Protein AF-A0A950VSK6-F1 (afdb_monomer_lite)

Secondary structure (DSSP, 8-state):
-----------EEEEEEEEE-B-TTS-BSSSS-PPPEEEEEEESSHHHHHHHHHHHTT-EEEEEEEEETTTEEEEEEEETTEEEEEEEEE-----------

pLDDT: mean 82.69, std 17.45, range [41.44, 97.75]

Structure (mmCIF, N/CA/C/O backbone):
data_AF-A0A950VSK6-F1
#
_entry.id   AF-A0A950VSK6-F1
#
loop_
_atom_site.group_PDB
_atom_site.id
_atom_site.type_symbol
_atom_site.label_atom_id
_atom_site.label_alt_id
_atom_site.label_comp_id
_atom_site.label_asym_id
_atom_site.label_entity_id
_atom_site.label_seq_id
_atom_site.pdbx_PDB_ins_code
_atom_site.Cartn_x
_atom_site.Cartn_y
_atom_site.Cartn_z
_atom_site.occupancy
_atom_site.B_iso_or_equiv
_atom_site.auth_seq_id
_atom_site.auth_comp_id
_atom_site.auth_asym_id
_atom_site.auth_atom_id
_atom_site.pdbx_PDB_model_num
ATOM 1 N N . MET A 1 1 ? -35.926 -19.629 21.029 1.00 41.44 1 MET A N 1
ATOM 2 C CA . MET A 1 1 ? -35.664 -18.410 20.234 1.00 41.44 1 MET A CA 1
ATOM 3 C C . MET A 1 1 ? -34.261 -17.915 20.570 1.00 41.44 1 MET A C 1
ATOM 5 O O . MET A 1 1 ? -34.099 -17.241 21.574 1.00 41.44 1 MET A O 1
ATOM 9 N N . HIS A 1 2 ? -33.241 -18.312 19.805 1.00 42.16 2 HIS A N 1
ATOM 10 C CA . HIS A 1 2 ? -31.877 -17.796 19.975 1.00 42.16 2 HIS A CA 1
ATOM 11 C C . HIS A 1 2 ? -31.709 -16.605 19.031 1.00 42.16 2 HIS A C 1
ATOM 13 O O . HIS A 1 2 ? -31.801 -16.763 17.816 1.00 42.16 2 HIS A O 1
ATOM 19 N N . ARG A 1 3 ? -31.553 -15.398 19.584 1.00 52.44 3 ARG A N 1
ATOM 20 C CA . ARG A 1 3 ? -31.205 -14.211 18.799 1.00 52.44 3 ARG A CA 1
ATOM 21 C C . ARG A 1 3 ? -29.716 -14.305 18.480 1.00 52.44 3 ARG A C 1
ATOM 23 O O . ARG A 1 3 ? -28.895 -14.237 19.388 1.00 52.44 3 ARG A O 1
ATOM 30 N N . ASN A 1 4 ? -29.388 -14.484 17.206 1.00 50.22 4 ASN A N 1
ATOM 31 C CA . ASN A 1 4 ? -28.027 -14.325 16.711 1.00 50.22 4 ASN A CA 1
ATOM 32 C C . ASN A 1 4 ? -27.637 -12.851 16.881 1.00 50.22 4 ASN A C 1
ATOM 34 O O . ASN A 1 4 ? -28.064 -12.000 16.104 1.00 50.22 4 ASN A O 1
ATOM 38 N N . CYS A 1 5 ? -26.864 -12.541 17.920 1.00 49.09 5 CYS A N 1
ATOM 39 C CA . CYS A 1 5 ? -26.138 -11.282 18.002 1.00 49.09 5 CYS A CA 1
ATOM 40 C C . CYS A 1 5 ? -25.011 -11.344 16.971 1.00 49.09 5 CYS A C 1
ATOM 42 O O . CYS A 1 5 ? -23.942 -11.885 17.246 1.00 49.09 5 CYS A O 1
ATOM 44 N N . THR A 1 6 ? -25.254 -10.842 15.764 1.00 59.94 6 THR A N 1
ATOM 45 C CA . THR A 1 6 ? -24.171 -10.567 14.821 1.00 59.94 6 THR A CA 1
ATOM 46 C C . THR A 1 6 ? -23.271 -9.515 15.475 1.00 59.94 6 THR A C 1
ATOM 48 O O . THR A 1 6 ? -23.788 -8.454 15.839 1.00 59.94 6 THR A O 1
ATOM 51 N N . PRO A 1 7 ? -21.966 -9.765 15.690 1.00 54.84 7 PRO A N 1
ATOM 52 C CA . PRO A 1 7 ? -21.085 -8.726 16.197 1.00 54.84 7 PRO A CA 1
ATOM 53 C C . PRO A 1 7 ? -21.114 -7.564 15.202 1.00 54.84 7 PRO A C 1
ATOM 55 O O . PRO A 1 7 ? -20.877 -7.756 14.008 1.00 54.84 7 PRO A O 1
ATOM 58 N N . GLN A 1 8 ? -21.455 -6.367 15.680 1.00 57.62 8 GLN A N 1
ATOM 59 C CA . GLN A 1 8 ? -21.289 -5.150 14.895 1.00 57.62 8 GLN A CA 1
ATOM 60 C C . GLN A 1 8 ? -19.801 -5.038 14.552 1.00 57.62 8 GLN A C 1
ATOM 62 O O . GLN A 1 8 ? -18.966 -4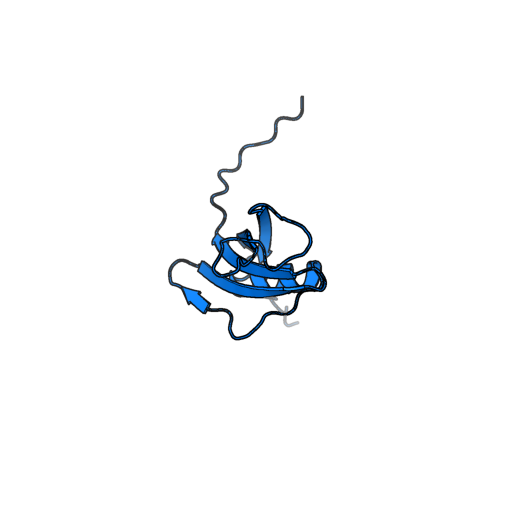.849 15.436 1.00 57.62 8 GLN A O 1
ATOM 67 N N . ARG A 1 9 ? -19.456 -5.224 13.275 1.00 65.94 9 ARG A N 1
ATOM 68 C CA . ARG A 1 9 ? -18.108 -4.957 12.773 1.00 65.94 9 ARG A CA 1
ATOM 69 C C . ARG A 1 9 ? -17.866 -3.456 12.895 1.00 65.94 9 ARG A C 1
ATOM 71 O O . ARG A 1 9 ? -18.540 -2.668 12.240 1.00 65.94 9 ARG A O 1
ATOM 78 N N . LEU A 1 10 ? -16.956 -3.075 13.788 1.00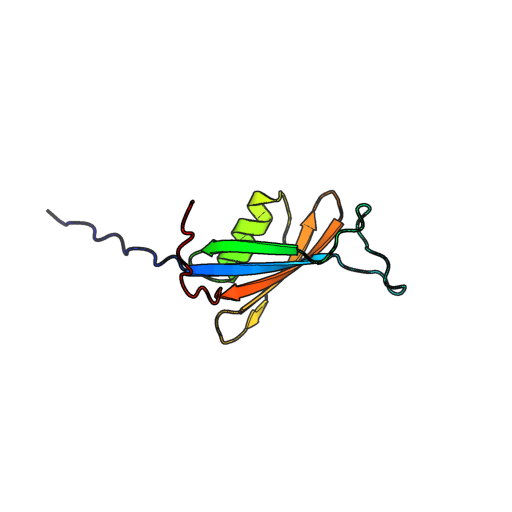 76.31 10 LEU A N 1
ATOM 79 C CA . LEU A 1 10 ? -16.532 -1.690 13.964 1.00 76.31 10 LEU A CA 1
ATOM 80 C C . LEU A 1 10 ? -15.703 -1.291 12.741 1.00 76.31 10 LEU A C 1
ATOM 82 O O . LEU A 1 10 ? -14.562 -1.727 12.596 1.00 76.31 10 LEU A O 1
ATOM 86 N N . LEU A 1 11 ? -16.299 -0.498 11.853 1.00 87.00 11 LEU A N 1
ATOM 87 C CA . LEU A 1 11 ? -15.585 0.132 10.750 1.00 87.00 11 LEU A CA 1
ATOM 88 C C . LEU A 1 11 ? -14.819 1.348 11.276 1.00 87.00 11 LEU A C 1
ATOM 90 O O . LEU A 1 11 ? -15.329 2.118 12.091 1.00 87.00 11 LEU A O 1
ATOM 94 N N . MET A 1 12 ? -13.583 1.501 10.815 1.00 90.44 12 MET A N 1
ATOM 95 C CA . MET A 1 12 ? -12.725 2.651 11.079 1.00 90.44 12 MET A CA 1
ATOM 96 C C . MET A 1 12 ? -12.377 3.323 9.757 1.00 90.44 12 MET A C 1
ATOM 98 O O . MET A 1 12 ? -12.264 2.655 8.728 1.00 90.44 12 MET A O 1
ATOM 102 N N . LEU A 1 13 ? -12.167 4.637 9.793 1.00 93.06 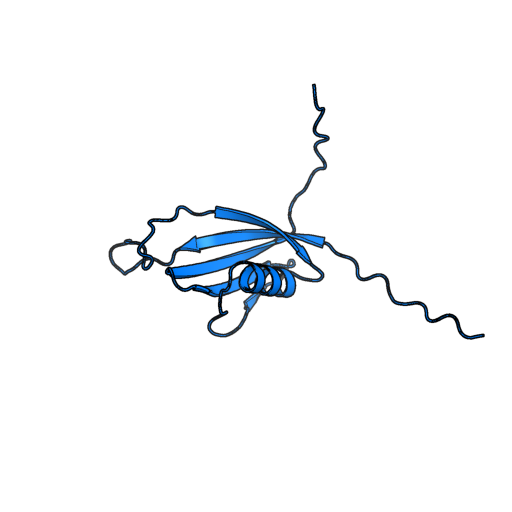13 LEU A N 1
ATOM 103 C CA . LEU A 1 13 ? -11.707 5.378 8.628 1.00 93.06 13 LEU A CA 1
ATOM 104 C C . LEU A 1 13 ? -10.179 5.321 8.529 1.00 93.06 13 LEU A C 1
ATOM 106 O O . LEU A 1 13 ? -9.468 5.665 9.477 1.00 93.06 13 LEU A O 1
ATOM 110 N N . PHE A 1 14 ? -9.685 4.908 7.368 1.00 94.31 14 PHE A N 1
ATOM 111 C CA . PHE A 1 14 ? -8.274 4.872 7.013 1.00 94.31 14 PHE A CA 1
ATOM 112 C C . PHE A 1 14 ? -7.988 5.839 5.870 1.00 94.31 14 PHE A C 1
ATOM 114 O O . PHE A 1 14 ? -8.742 5.918 4.903 1.00 94.31 14 PHE A O 1
ATOM 121 N N . THR A 1 15 ? -6.847 6.517 5.946 1.00 96.12 15 THR A N 1
ATOM 122 C CA . THR A 1 15 ? -6.271 7.246 4.821 1.00 96.12 15 THR A CA 1
ATOM 123 C C . THR A 1 15 ? -5.293 6.323 4.102 1.00 96.12 15 THR A C 1
ATOM 125 O O . THR A 1 15 ? -4.357 5.814 4.722 1.00 96.12 15 THR A O 1
ATOM 128 N N . ILE A 1 16 ? -5.493 6.126 2.800 1.00 96.81 16 ILE A N 1
ATOM 129 C CA . ILE A 1 16 ? -4.553 5.488 1.880 1.00 96.81 16 ILE A CA 1
ATOM 130 C C . ILE A 1 16 ? -3.750 6.580 1.176 1.00 96.81 16 ILE A C 1
ATOM 132 O O . ILE A 1 16 ? -4.306 7.343 0.392 1.00 96.81 16 ILE A O 1
ATOM 136 N N . GLU A 1 17 ? -2.446 6.642 1.422 1.00 96.06 17 GLU A N 1
ATOM 137 C CA . GLU A 1 17 ? -1.500 7.338 0.549 1.00 96.06 17 GLU A CA 1
ATOM 138 C C . GLU A 1 17 ? -1.117 6.398 -0.599 1.00 96.06 17 GLU A C 1
ATOM 140 O O . GLU A 1 17 ? -0.547 5.329 -0.371 1.00 96.06 17 GLU A O 1
ATOM 145 N N . GLN A 1 18 ? -1.422 6.798 -1.829 1.00 94.69 18 GLN A N 1
ATOM 146 C CA . GLN A 1 18 ? -1.003 6.125 -3.052 1.00 94.69 18 GLN A CA 1
ATOM 147 C C . GLN A 1 18 ? 0.163 6.896 -3.672 1.00 94.69 18 GLN A C 1
ATOM 149 O O . GLN A 1 18 ? 0.032 8.062 -4.056 1.00 94.69 18 GLN A O 1
ATOM 154 N N . ARG A 1 19 ? 1.301 6.218 -3.812 1.00 92.50 19 ARG A N 1
ATOM 155 C CA . ARG A 1 19 ? 2.530 6.770 -4.380 1.00 92.50 19 ARG A CA 1
ATOM 156 C C . ARG A 1 19 ? 2.985 5.941 -5.581 1.00 92.50 19 ARG A C 1
ATOM 158 O O . ARG A 1 19 ? 3.393 4.796 -5.376 1.00 92.50 19 ARG A O 1
ATOM 165 N N . PRO A 1 20 ? 2.997 6.503 -6.799 1.00 91.62 20 PRO A N 1
ATOM 166 C CA . PRO A 1 20 ? 3.531 5.810 -7.966 1.00 91.62 20 PRO A CA 1
ATOM 167 C C . PRO A 1 20 ? 4.994 5.427 -7.766 1.00 91.62 20 PRO A C 1
ATOM 169 O O . PRO A 1 20 ? 5.791 6.210 -7.240 1.00 91.62 20 PRO A O 1
ATOM 172 N N . LEU A 1 21 ? 5.350 4.211 -8.171 1.00 88.25 21 LEU A N 1
ATOM 173 C CA . LEU A 1 21 ? 6.728 3.742 -8.121 1.00 88.25 21 LEU A CA 1
ATOM 174 C C . LEU A 1 21 ? 7.553 4.481 -9.179 1.00 88.25 21 LEU A C 1
ATOM 176 O O . LEU A 1 21 ? 7.080 4.696 -10.296 1.00 88.25 21 LEU A O 1
ATOM 180 N N . THR A 1 22 ? 8.790 4.838 -8.844 1.00 83.56 22 THR A N 1
ATOM 181 C CA . THR A 1 22 ? 9.727 5.475 -9.774 1.00 83.56 22 THR A CA 1
ATOM 182 C C . THR A 1 22 ? 10.884 4.548 -10.127 1.00 83.56 22 THR A C 1
ATOM 184 O O . THR A 1 22 ? 11.295 3.721 -9.314 1.00 83.56 22 THR A O 1
ATOM 187 N N . ASP A 1 23 ? 11.431 4.703 -11.330 1.00 83.50 23 ASP A N 1
ATOM 188 C CA . ASP A 1 23 ? 12.683 4.073 -11.735 1.00 83.50 23 ASP A CA 1
ATOM 189 C C . ASP A 1 23 ? 13.898 4.698 -11.016 1.00 83.50 23 ASP A C 1
ATOM 191 O O . ASP A 1 23 ? 13.780 5.634 -10.219 1.00 83.50 23 ASP A O 1
ATOM 195 N N . ALA A 1 24 ? 15.097 4.184 -11.307 1.00 85.06 24 ALA A N 1
ATOM 196 C CA . ALA A 1 24 ? 16.347 4.675 -10.722 1.00 85.06 24 ALA A CA 1
ATOM 197 C C . ALA A 1 24 ? 16.688 6.131 -11.104 1.00 85.06 24 ALA A C 1
ATOM 199 O O . ALA A 1 24 ? 17.515 6.756 -10.444 1.00 85.06 24 ALA A O 1
ATOM 200 N N . ALA A 1 25 ? 16.062 6.676 -12.151 1.00 82.75 25 ALA A N 1
ATOM 201 C CA . ALA A 1 25 ? 16.193 8.067 -12.571 1.00 82.75 25 ALA A CA 1
ATOM 202 C C . ALA A 1 25 ? 15.083 8.965 -11.986 1.00 82.75 25 ALA A C 1
ATOM 204 O O . ALA A 1 25 ? 15.010 10.146 -12.330 1.00 82.75 25 ALA A O 1
ATOM 205 N N . GLY A 1 26 ? 14.220 8.425 -11.116 1.00 73.44 26 GLY A N 1
ATOM 206 C CA . GLY A 1 26 ? 13.105 9.141 -10.499 1.00 73.44 26 GLY A CA 1
ATOM 207 C C . GLY A 1 26 ? 11.893 9.322 -11.416 1.00 73.44 26 GLY A C 1
ATOM 208 O O . GLY A 1 26 ? 11.000 10.103 -11.090 1.00 73.44 26 GLY A O 1
ATOM 209 N N . ARG A 1 27 ? 11.834 8.632 -12.562 1.00 76.88 27 ARG A N 1
ATOM 210 C CA . ARG A 1 27 ? 10.693 8.712 -13.484 1.00 76.88 27 ARG A CA 1
ATOM 211 C C . ARG A 1 27 ? 9.601 7.742 -13.045 1.00 76.88 27 ARG A C 1
ATOM 213 O O . ARG A 1 27 ? 9.934 6.615 -12.689 1.00 76.88 27 ARG A O 1
ATOM 220 N N . PRO A 1 28 ? 8.315 8.123 -13.088 1.00 72.44 28 PRO A N 1
ATOM 221 C CA . PRO A 1 28 ? 7.227 7.194 -12.809 1.00 72.44 28 PRO A CA 1
ATOM 222 C C . PRO A 1 28 ? 7.313 5.953 -13.702 1.00 72.44 28 PRO A C 1
ATOM 224 O O . PRO A 1 28 ? 7.541 6.057 -14.906 1.00 72.44 28 PRO A O 1
ATOM 227 N N . VAL A 1 29 ? 7.106 4.779 -13.110 1.00 76.75 29 VAL A N 1
ATOM 228 C CA . VAL A 1 29 ? 6.985 3.505 -13.836 1.00 76.75 29 VAL A CA 1
ATOM 229 C C . VAL A 1 29 ? 5.638 3.429 -14.579 1.00 76.75 29 VAL A C 1
ATOM 231 O O . VAL A 1 29 ? 5.477 2.626 -15.495 1.00 76.75 29 VAL A O 1
ATOM 234 N N . SER A 1 30 ? 4.672 4.283 -14.222 1.00 71.69 30 SER A N 1
ATOM 235 C CA . SER A 1 30 ? 3.392 4.447 -14.915 1.00 71.69 30 SER A CA 1
ATOM 236 C C . SER A 1 30 ? 3.475 5.444 -16.072 1.00 71.69 30 SER A C 1
ATOM 238 O O . SER A 1 30 ? 4.159 6.464 -15.997 1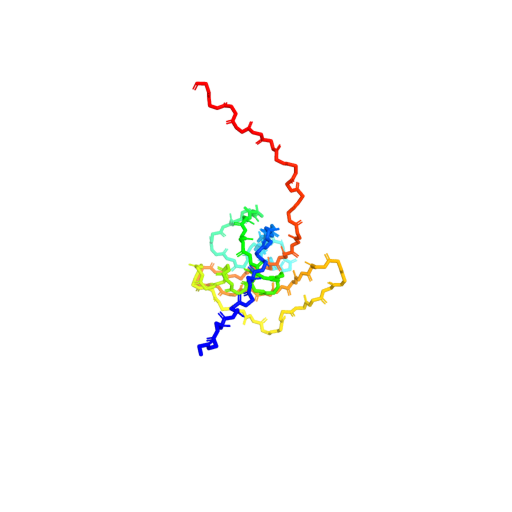.00 71.69 30 SER A O 1
ATOM 240 N N . SER A 1 31 ? 2.703 5.196 -17.134 1.00 63.66 31 SER A N 1
ATOM 241 C CA . SER A 1 31 ? 2.603 6.102 -18.290 1.00 63.66 31 SER A CA 1
ATOM 242 C C . SER A 1 31 ? 1.864 7.404 -17.971 1.00 63.66 31 SER A C 1
ATOM 244 O O . SER A 1 31 ? 2.077 8.420 -18.629 1.00 63.66 31 SER A O 1
ATOM 246 N N . ALA A 1 32 ? 0.998 7.384 -16.958 1.00 61.78 32 ALA A N 1
ATOM 247 C CA . ALA A 1 32 ? 0.447 8.586 -16.358 1.00 61.78 32 ALA A CA 1
ATOM 248 C C . ALA A 1 32 ? 1.410 9.032 -15.257 1.00 61.78 32 ALA A C 1
ATOM 250 O O . ALA A 1 32 ? 1.588 8.311 -14.277 1.00 61.78 32 ALA A O 1
ATOM 251 N N . ALA A 1 33 ? 2.047 10.194 -15.406 1.00 56.66 33 ALA A N 1
ATOM 252 C CA . ALA A 1 33 ? 2.807 10.812 -14.324 1.00 56.66 33 ALA A CA 1
ATOM 253 C C . ALA A 1 33 ? 1.833 11.228 -13.210 1.00 56.66 33 ALA A C 1
ATOM 255 O O . ALA A 1 33 ? 1.358 12.361 -13.169 1.00 56.66 33 ALA A O 1
ATOM 256 N N . ALA A 1 34 ? 1.461 10.280 -12.356 1.00 65.12 34 ALA A N 1
ATOM 257 C CA . ALA A 1 34 ? 0.553 10.533 -11.256 1.00 65.12 34 ALA A CA 1
ATOM 258 C C . ALA A 1 34 ? 1.336 11.166 -10.097 1.00 65.12 34 ALA A C 1
ATOM 260 O O . ALA A 1 34 ? 2.444 10.751 -9.753 1.00 65.12 34 ALA A O 1
ATOM 261 N N . ALA A 1 35 ? 0.773 12.221 -9.515 1.00 80.62 35 ALA A N 1
ATOM 262 C CA . ALA A 1 35 ? 1.240 12.736 -8.239 1.00 80.62 35 ALA A CA 1
ATOM 263 C C . ALA A 1 35 ? 0.870 11.749 -7.117 1.00 80.62 35 ALA A C 1
ATOM 265 O O . ALA A 1 35 ? 0.024 10.870 -7.297 1.00 80.62 35 ALA A O 1
ATOM 266 N N . VAL A 1 36 ? 1.478 11.919 -5.941 1.00 89.25 36 VAL A N 1
ATOM 267 C CA . VAL A 1 36 ? 0.992 11.257 -4.723 1.00 89.25 36 VAL A CA 1
ATOM 268 C C . VAL A 1 36 ? -0.471 11.651 -4.507 1.00 89.25 36 VAL A C 1
ATOM 270 O O . VAL A 1 36 ? -0.813 12.829 -4.613 1.00 89.25 36 VAL A O 1
ATOM 273 N N . SER A 1 37 ? -1.326 10.676 -4.215 1.00 91.12 37 SER A N 1
ATOM 274 C CA . SER A 1 37 ? -2.756 10.886 -3.966 1.00 91.12 37 SER A CA 1
ATOM 275 C C . SER A 1 37 ? -3.177 10.276 -2.633 1.00 91.12 37 SER A C 1
ATOM 277 O O . SER A 1 37 ? -2.525 9.367 -2.122 1.00 91.12 37 SER A O 1
ATOM 279 N N . PHE A 1 38 ? -4.249 10.812 -2.049 1.00 94.06 38 PHE A N 1
ATOM 280 C CA . PHE A 1 38 ? -4.762 10.396 -0.747 1.00 94.06 38 PHE A CA 1
ATOM 281 C C . PHE A 1 38 ? -6.238 10.039 -0.862 1.00 94.06 38 PHE A C 1
ATOM 283 O O . PHE A 1 38 ? -7.009 10.796 -1.450 1.00 94.06 38 PHE A O 1
ATOM 290 N N . HIS A 1 39 ? -6.627 8.917 -0.263 1.00 94.75 39 HIS A N 1
ATOM 291 C CA . HIS A 1 39 ? -7.983 8.374 -0.343 1.00 94.75 39 HIS A CA 1
ATOM 292 C C . HIS A 1 39 ? -8.476 7.986 1.044 1.00 94.75 39 HIS A C 1
ATOM 294 O O . HIS A 1 39 ? -7.703 7.464 1.841 1.00 94.75 39 HIS A O 1
ATOM 300 N N . ALA A 1 40 ? -9.749 8.227 1.343 1.00 94.50 40 ALA A N 1
ATOM 301 C CA . ALA A 1 40 ? -10.357 7.836 2.611 1.00 94.50 40 ALA A CA 1
ATOM 302 C C . ALA A 1 40 ? -11.220 6.584 2.407 1.00 94.50 40 ALA A C 1
ATOM 304 O O . ALA A 1 40 ? -12.083 6.579 1.533 1.00 94.50 40 ALA A O 1
ATOM 305 N N . ILE A 1 41 ? -10.987 5.537 3.199 1.00 93.75 41 ILE A N 1
ATOM 306 C CA . ILE A 1 41 ? -11.694 4.253 3.111 1.00 93.75 41 ILE A CA 1
ATOM 307 C C . ILE A 1 41 ? -12.133 3.787 4.491 1.00 93.75 41 ILE A C 1
ATOM 309 O O . ILE A 1 41 ? -11.339 3.755 5.430 1.00 93.75 41 ILE A O 1
ATOM 313 N N . GLU A 1 42 ? -13.390 3.365 4.596 1.00 93.94 42 GLU A N 1
ATOM 314 C CA . GLU A 1 42 ? -13.888 2.648 5.766 1.00 93.94 42 GLU A CA 1
ATOM 315 C C . GLU A 1 42 ? -13.542 1.161 5.668 1.00 93.94 42 GLU A C 1
ATOM 317 O O . GLU A 1 42 ? -13.835 0.499 4.672 1.00 93.94 42 GLU A O 1
ATOM 322 N N . ALA A 1 43 ? -12.914 0.621 6.711 1.00 93.81 43 ALA A N 1
ATOM 323 C CA . ALA A 1 43 ? -12.565 -0.792 6.781 1.00 93.81 43 ALA A CA 1
ATOM 324 C C . ALA A 1 43 ? -12.449 -1.284 8.228 1.00 93.81 43 ALA A C 1
ATOM 326 O O . ALA A 1 43 ? -12.354 -0.505 9.173 1.00 93.81 43 ALA A O 1
ATOM 327 N N . GLU A 1 44 ? -12.403 -2.602 8.404 1.00 92.25 44 GLU A N 1
ATOM 328 C CA . GLU A 1 44 ? -12.177 -3.240 9.711 1.00 92.25 44 GLU A CA 1
ATOM 329 C C . GLU A 1 44 ? -10.711 -3.177 10.157 1.00 92.25 44 GLU A C 1
ATOM 331 O O . GLU A 1 44 ? -10.397 -3.275 11.342 1.00 92.25 44 GLU A O 1
ATOM 336 N N . SER A 1 45 ? -9.789 -3.042 9.203 1.00 93.38 45 SER A N 1
ATOM 337 C CA . SER A 1 45 ? -8.357 -2.945 9.456 1.00 93.38 45 SER A CA 1
ATOM 338 C C . SER A 1 45 ? -7.649 -2.227 8.310 1.00 93.38 45 SER A C 1
ATOM 340 O O . SER A 1 45 ? -8.150 -2.188 7.188 1.00 93.38 45 SER A O 1
ATOM 342 N N . ALA A 1 46 ? -6.432 -1.737 8.550 1.00 94.88 46 ALA A N 1
ATOM 343 C CA . ALA A 1 46 ? -5.615 -1.109 7.509 1.00 94.88 46 ALA A CA 1
ATOM 344 C C . ALA A 1 46 ? -5.303 -2.049 6.332 1.00 94.88 46 ALA A C 1
ATOM 346 O O . ALA A 1 46 ? -5.205 -1.617 5.187 1.00 94.88 46 ALA A O 1
ATOM 347 N N . ALA A 1 47 ? -5.172 -3.353 6.597 1.00 96.06 47 ALA A N 1
ATOM 348 C CA . ALA A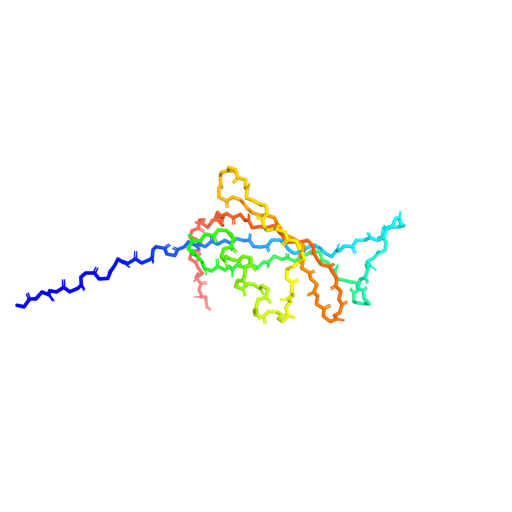 1 47 ? -4.976 -4.334 5.536 1.00 96.06 47 ALA A CA 1
ATOM 349 C C . ALA A 1 47 ? -6.250 -4.542 4.711 1.00 96.06 47 ALA A C 1
ATOM 351 O O . ALA A 1 47 ? -6.164 -4.710 3.497 1.00 96.06 47 ALA A O 1
ATOM 352 N N . ASP A 1 48 ? -7.420 -4.503 5.348 1.00 95.69 48 ASP A N 1
ATOM 353 C CA . ASP A 1 48 ? -8.694 -4.588 4.634 1.00 95.69 48 ASP A CA 1
ATOM 354 C C . ASP A 1 48 ? -8.975 -3.305 3.849 1.00 95.69 48 ASP A C 1
ATOM 356 O O . ASP A 1 48 ? -9.464 -3.397 2.728 1.00 95.69 48 ASP A O 1
ATOM 360 N N . ALA A 1 49 ? -8.550 -2.138 4.351 1.00 96.44 49 ALA A N 1
ATOM 361 C CA . ALA A 1 49 ? -8.586 -0.883 3.602 1.00 96.44 49 ALA A CA 1
ATOM 362 C C . ALA A 1 49 ? -7.750 -0.966 2.314 1.00 96.44 49 ALA A C 1
ATOM 364 O O . ALA A 1 49 ? -8.238 -0.622 1.241 1.00 96.44 49 ALA A O 1
ATOM 365 N N . ILE A 1 50 ? -6.522 -1.499 2.390 1.00 97.38 50 ILE A N 1
ATOM 366 C CA . ILE A 1 50 ? -5.666 -1.725 1.212 1.00 97.38 50 ILE A CA 1
ATOM 367 C C . ILE A 1 50 ? -6.322 -2.690 0.218 1.00 97.38 50 ILE A C 1
ATOM 369 O O . ILE A 1 50 ? -6.304 -2.436 -0.985 1.00 97.38 50 ILE A O 1
ATOM 373 N N . ARG A 1 51 ? -6.903 -3.798 0.696 1.00 97.31 51 ARG A N 1
ATOM 374 C CA . ARG A 1 51 ? -7.579 -4.774 -0.178 1.00 97.31 51 ARG A CA 1
ATOM 375 C C . ARG A 1 51 ? -8.813 -4.180 -0.847 1.00 97.31 51 ARG A C 1
ATOM 377 O O . ARG A 1 51 ? -9.010 -4.402 -2.038 1.00 97.31 51 ARG A O 1
ATOM 384 N N . GLY A 1 52 ? -9.611 -3.426 -0.094 1.00 96.62 52 GLY A N 1
ATOM 385 C CA . GLY A 1 52 ? -10.771 -2.704 -0.607 1.00 96.62 52 GLY A CA 1
ATOM 386 C C . GLY A 1 52 ? -10.366 -1.707 -1.687 1.00 96.62 52 GLY A C 1
ATOM 387 O O . GLY A 1 52 ? -10.874 -1.788 -2.803 1.00 96.62 52 GLY A O 1
ATOM 388 N N . PHE A 1 53 ? -9.367 -0.867 -1.396 1.00 96.81 53 PHE A N 1
ATOM 389 C CA . PHE A 1 53 ? -8.820 0.104 -2.345 1.00 96.81 53 PHE A CA 1
ATOM 390 C C . PHE A 1 53 ? -8.351 -0.560 -3.643 1.00 96.81 53 PHE A C 1
ATOM 392 O O . PHE A 1 53 ? -8.731 -0.136 -4.735 1.00 96.81 53 PHE A O 1
ATOM 399 N N . ALA A 1 54 ? -7.549 -1.624 -3.530 1.00 96.62 54 ALA A N 1
ATOM 400 C CA . ALA A 1 54 ? -7.034 -2.344 -4.688 1.00 96.62 54 ALA A CA 1
ATOM 401 C C . ALA A 1 54 ? -8.166 -2.957 -5.521 1.00 96.62 54 ALA A C 1
ATOM 403 O O . ALA A 1 54 ? -8.172 -2.808 -6.741 1.00 96.62 54 ALA A O 1
ATOM 404 N N . SER A 1 55 ? -9.160 -3.575 -4.878 1.00 96.12 55 SER A N 1
ATOM 405 C CA . SER A 1 55 ? -10.320 -4.139 -5.574 1.00 96.12 55 SER A CA 1
ATOM 406 C C . SER A 1 55 ? -11.124 -3.070 -6.324 1.00 96.12 55 SER A C 1
ATOM 408 O O . SER A 1 55 ? -11.497 -3.291 -7.476 1.00 96.12 55 SER A O 1
ATOM 410 N N . GLU A 1 56 ? -11.379 -1.917 -5.702 1.00 95.50 56 GLU A N 1
ATOM 411 C CA . GLU A 1 56 ? -12.108 -0.794 -6.310 1.00 95.50 56 GLU A CA 1
ATOM 412 C C . GLU A 1 56 ? -11.380 -0.245 -7.547 1.00 95.50 56 GLU A C 1
ATOM 414 O O . GLU A 1 56 ? -11.992 0.009 -8.585 1.00 95.50 56 GLU A O 1
ATOM 419 N N . HIS A 1 57 ? -10.050 -0.160 -7.475 1.00 93.88 57 HIS A N 1
ATOM 420 C CA . HIS A 1 57 ? -9.206 0.393 -8.534 1.00 93.88 57 HIS A CA 1
ATOM 421 C C . HIS A 1 57 ? -8.719 -0.653 -9.546 1.00 93.88 57 HIS A C 1
ATOM 423 O O . HIS A 1 57 ? -7.825 -0.363 -10.345 1.00 93.88 57 HIS A O 1
ATOM 429 N N . ARG A 1 58 ? -9.299 -1.865 -9.532 1.00 95.00 58 ARG A N 1
ATOM 430 C CA . ARG A 1 58 ? -8.909 -2.999 -10.397 1.00 95.00 58 ARG A CA 1
ATOM 431 C C . ARG A 1 58 ? -7.404 -3.297 -10.335 1.00 95.00 58 ARG A C 1
ATOM 433 O O . ARG A 1 58 ? -6.780 -3.623 -11.345 1.00 95.00 58 ARG A O 1
ATOM 440 N N . GLY A 1 59 ? -6.825 -3.130 -9.152 1.00 94.12 59 GLY A N 1
ATOM 441 C CA . GLY A 1 59 ? -5.431 -3.397 -8.854 1.00 94.12 59 GLY A CA 1
ATOM 442 C C . GLY A 1 59 ? -5.212 -4.770 -8.234 1.00 94.12 59 GLY A C 1
ATOM 443 O O . GLY A 1 59 ? -6.075 -5.338 -7.568 1.00 94.12 59 GLY A O 1
ATOM 444 N N . GLU A 1 60 ? -4.010 -5.285 -8.435 1.00 96.94 60 GLU A N 1
ATOM 445 C CA . GLU A 1 60 ? -3.512 -6.522 -7.855 1.00 96.94 60 GLU A CA 1
ATOM 446 C C . GLU A 1 60 ? -2.417 -6.193 -6.839 1.00 96.94 60 GLU A C 1
ATOM 448 O O . GLU A 1 60 ? -1.463 -5.482 -7.156 1.00 96.94 60 GLU A O 1
ATOM 453 N N . ILE A 1 61 ? -2.537 -6.708 -5.614 1.00 97.56 61 ILE A N 1
ATOM 454 C CA . ILE A 1 61 ? -1.471 -6.586 -4.616 1.00 97.56 61 ILE A CA 1
ATOM 455 C C . ILE A 1 61 ? -0.337 -7.546 -4.976 1.00 97.56 61 ILE A C 1
ATOM 457 O O . ILE A 1 61 ? -0.548 -8.751 -5.088 1.00 97.56 61 ILE A O 1
ATOM 461 N N . ILE A 1 62 ? 0.873 -7.010 -5.119 1.00 94.88 62 ILE A N 1
ATOM 462 C CA . ILE A 1 62 ? 2.085 -7.793 -5.346 1.00 94.88 62 ILE A CA 1
ATOM 463 C C . ILE A 1 62 ? 2.729 -8.097 -3.991 1.00 94.88 62 ILE A C 1
ATOM 465 O O . ILE A 1 62 ? 3.123 -7.186 -3.263 1.00 94.88 62 ILE A O 1
ATOM 469 N N . GLY A 1 63 ? 2.887 -9.384 -3.681 1.00 94.44 63 GLY A N 1
ATOM 470 C CA . GLY A 1 63 ? 3.497 -9.841 -2.433 1.00 94.44 63 GLY A CA 1
ATOM 471 C C . GLY A 1 63 ? 2.554 -9.731 -1.232 1.00 94.44 63 GLY A C 1
ATOM 472 O O . GLY A 1 63 ? 1.343 -9.911 -1.355 1.00 94.44 63 GLY A O 1
ATOM 473 N N . GLU A 1 64 ? 3.114 -9.471 -0.051 1.00 96.00 64 GLU A N 1
ATOM 474 C CA . GLU A 1 64 ? 2.355 -9.408 1.201 1.00 96.00 64 GLU A CA 1
ATOM 475 C C . GLU A 1 64 ? 2.033 -7.972 1.624 1.00 96.00 64 GLU A C 1
ATOM 477 O O . GLU A 1 64 ? 2.848 -7.057 1.488 1.00 96.00 64 GLU A O 1
ATOM 482 N N . ILE A 1 65 ? 0.861 -7.788 2.237 1.00 97.50 65 ILE A N 1
ATOM 483 C CA . ILE A 1 65 ? 0.530 -6.547 2.943 1.00 97.50 65 ILE A CA 1
ATOM 484 C C . ILE A 1 65 ? 1.287 -6.541 4.273 1.00 97.50 65 ILE A C 1
ATOM 486 O O . ILE A 1 65 ? 0.948 -7.282 5.202 1.00 97.50 65 ILE A O 1
ATOM 490 N N . ARG A 1 66 ? 2.293 -5.675 4.383 1.00 97.06 66 ARG A N 1
ATOM 491 C CA . ARG A 1 66 ? 3.105 -5.523 5.591 1.00 97.06 66 ARG A CA 1
ATOM 492 C C . ARG A 1 66 ? 2.348 -4.691 6.614 1.00 97.06 66 ARG A C 1
ATOM 494 O O . ARG A 1 66 ? 2.029 -3.535 6.357 1.00 97.06 66 ARG A O 1
ATOM 501 N N . LYS A 1 67 ? 2.073 -5.271 7.779 1.00 95.56 67 LYS A N 1
ATOM 502 C CA . LYS A 1 67 ? 1.406 -4.594 8.899 1.00 95.56 67 LYS A CA 1
ATOM 503 C C . LYS A 1 67 ? 2.444 -4.056 9.876 1.00 95.56 67 LYS A C 1
ATOM 505 O O . LYS A 1 67 ? 3.423 -4.739 10.169 1.00 95.56 67 LYS A O 1
ATOM 510 N N . PHE A 1 68 ? 2.197 -2.868 10.409 1.00 90.50 68 PHE A N 1
ATOM 511 C CA . PHE A 1 68 ? 3.047 -2.229 11.408 1.00 90.50 68 PHE A CA 1
ATOM 512 C C . PHE A 1 68 ? 2.224 -1.867 12.655 1.00 90.50 68 PHE A C 1
ATOM 514 O O . PHE A 1 68 ? 1.004 -1.686 12.556 1.00 90.50 68 PHE A O 1
ATOM 521 N N . PRO A 1 69 ? 2.861 -1.767 13.839 1.00 85.88 69 PRO A N 1
ATOM 522 C CA . PRO A 1 69 ? 2.204 -1.266 15.044 1.00 85.88 69 PRO A CA 1
ATOM 523 C C . PRO A 1 69 ? 1.522 0.087 14.804 1.00 85.88 69 PRO A C 1
ATOM 525 O O . PRO A 1 69 ? 1.993 0.882 13.996 1.00 85.88 69 PRO A O 1
ATOM 528 N N . GLY A 1 70 ? 0.420 0.353 15.510 1.00 78.50 70 GLY A N 1
ATOM 529 C CA . GLY A 1 70 ? -0.345 1.597 15.344 1.00 78.50 70 GLY A CA 1
ATOM 530 C C . GLY A 1 70 ? -1.360 1.579 14.195 1.00 78.50 70 GLY A C 1
ATOM 531 O O . GLY A 1 70 ? -1.708 2.636 13.690 1.00 78.50 70 GLY A O 1
ATOM 532 N N . PHE A 1 71 ? -1.854 0.399 13.795 1.00 80.81 71 PHE A N 1
ATOM 533 C CA . PHE A 1 71 ? -2.860 0.233 12.730 1.00 80.81 71 PHE A CA 1
ATOM 534 C C . PHE A 1 71 ? -2.391 0.715 11.349 1.00 80.81 71 PHE A C 1
ATOM 536 O O . PHE A 1 71 ? -3.196 1.156 10.535 1.00 80.81 71 PHE A O 1
ATOM 543 N N . HIS A 1 72 ? -1.095 0.598 11.065 1.00 91.62 72 HIS A N 1
ATOM 544 C CA . HIS A 1 72 ? -0.531 0.943 9.766 1.00 91.62 72 HIS A CA 1
ATOM 545 C C . HIS A 1 72 ? -0.356 -0.297 8.888 1.00 91.62 72 HIS A C 1
ATOM 547 O O . HIS A 1 72 ? -0.057 -1.393 9.377 1.00 91.62 72 HIS A O 1
ATOM 553 N N . ALA A 1 73 ? -0.494 -0.128 7.575 1.00 96.81 73 ALA A N 1
ATOM 554 C CA . ALA A 1 73 ? -0.162 -1.168 6.611 1.00 96.81 73 ALA A CA 1
ATOM 555 C C . ALA A 1 73 ? 0.465 -0.581 5.344 1.00 96.81 73 ALA A C 1
ATOM 557 O O . ALA A 1 73 ? 0.147 0.538 4.957 1.00 96.81 73 ALA A O 1
ATOM 558 N N . VAL A 1 74 ? 1.348 -1.342 4.699 1.00 97.19 74 VAL A N 1
ATOM 559 C CA . VAL A 1 74 ? 1.982 -0.977 3.427 1.00 97.19 74 VAL A CA 1
ATOM 560 C C . VAL A 1 74 ? 1.872 -2.140 2.449 1.00 97.19 74 VAL A C 1
ATOM 562 O O . VAL A 1 74 ? 2.060 -3.295 2.835 1.00 97.19 74 VAL A O 1
ATOM 565 N N . ALA A 1 75 ? 1.592 -1.843 1.185 1.00 97.75 75 ALA A N 1
ATOM 566 C CA . ALA A 1 75 ? 1.565 -2.827 0.110 1.00 97.75 75 ALA A CA 1
ATOM 567 C C . ALA A 1 75 ? 2.040 -2.227 -1.215 1.00 97.75 75 ALA A C 1
ATOM 569 O O . ALA A 1 75 ? 2.012 -1.014 -1.405 1.00 97.75 75 ALA A O 1
ATOM 570 N N . THR A 1 76 ? 2.433 -3.086 -2.150 1.00 96.44 76 THR A N 1
ATOM 571 C CA . THR A 1 76 ? 2.637 -2.706 -3.550 1.00 96.44 76 THR A CA 1
ATOM 572 C C . THR A 1 76 ? 1.433 -3.168 -4.356 1.00 96.44 76 THR A C 1
ATOM 574 O O . THR A 1 76 ? 1.015 -4.317 -4.237 1.00 96.44 76 THR A O 1
ATOM 577 N N . MET A 1 77 ? 0.873 -2.284 -5.172 1.00 95.56 77 MET A N 1
ATOM 578 C CA . MET A 1 77 ? -0.263 -2.562 -6.042 1.00 95.56 77 MET A CA 1
ATOM 579 C C . MET A 1 77 ? 0.147 -2.360 -7.499 1.00 95.56 77 MET A C 1
ATOM 581 O O . MET A 1 77 ? 0.740 -1.342 -7.842 1.00 95.56 77 MET A O 1
ATOM 585 N N . ARG A 1 78 ? -0.207 -3.301 -8.371 1.00 93.62 78 ARG A N 1
ATOM 586 C CA . ARG A 1 78 ? -0.123 -3.161 -9.826 1.00 93.62 78 ARG A CA 1
ATOM 587 C C . ARG A 1 78 ? -1.507 -2.933 -10.407 1.00 93.62 78 ARG A C 1
ATOM 589 O O . ARG A 1 78 ? -2.439 -3.657 -10.082 1.00 93.62 78 ARG A O 1
ATOM 596 N N . ARG A 1 79 ? -1.618 -1.976 -11.316 1.00 90.88 79 ARG A N 1
ATOM 597 C CA . ARG A 1 79 ? -2.793 -1.713 -12.150 1.00 90.88 79 ARG A CA 1
ATOM 598 C C . ARG A 1 79 ? -2.380 -1.769 -13.620 1.00 90.88 79 ARG A C 1
ATOM 600 O O . ARG A 1 79 ? -1.197 -1.890 -13.936 1.00 90.88 79 ARG A O 1
ATOM 607 N N . ALA A 1 80 ? -3.350 -1.703 -14.528 1.00 87.62 80 ALA A N 1
ATOM 608 C CA . ALA A 1 80 ? -3.071 -1.720 -15.967 1.00 87.62 80 ALA A CA 1
ATOM 609 C C . ALA A 1 80 ? -2.186 -0.541 -16.418 1.00 87.62 80 ALA A C 1
ATOM 611 O O . ALA A 1 80 ? -1.454 -0.658 -17.396 1.00 87.62 80 ALA A O 1
ATOM 612 N N . ASP A 1 81 ? -2.256 0.582 -15.704 1.00 84.56 81 ASP A N 1
ATOM 613 C CA . ASP A 1 81 ? -1.575 1.839 -16.002 1.00 84.56 81 ASP A CA 1
ATOM 614 C C . ASP A 1 81 ? -0.265 2.039 -15.220 1.00 84.56 81 ASP A C 1
ATOM 616 O O . ASP A 1 81 ? 0.462 2.993 -15.505 1.00 84.56 81 ASP A O 1
ATOM 620 N N . GLY A 1 82 ? 0.068 1.173 -14.253 1.00 88.62 82 GLY A N 1
ATOM 621 C CA . GLY A 1 82 ? 1.251 1.386 -13.422 1.00 88.62 82 GLY A CA 1
ATOM 622 C C . GLY A 1 82 ? 1.392 0.518 -12.178 1.00 88.62 82 GLY A C 1
ATOM 623 O O . GLY A 1 82 ? 0.648 -0.433 -11.945 1.00 88.62 82 GLY A O 1
ATOM 624 N N . VAL A 1 83 ? 2.388 0.874 -11.366 1.00 91.12 83 VAL A N 1
ATOM 625 C CA . VAL A 1 83 ? 2.665 0.261 -10.063 1.00 91.12 83 VAL A CA 1
ATOM 626 C C . VAL A 1 83 ? 2.743 1.360 -9.013 1.00 91.12 83 VAL A C 1
ATOM 628 O O . VAL A 1 83 ? 3.441 2.354 -9.204 1.00 91.12 83 VAL A O 1
ATOM 631 N N . ASP A 1 84 ? 2.055 1.157 -7.898 1.00 93.38 84 ASP A N 1
ATOM 632 C CA . ASP A 1 84 ? 1.937 2.094 -6.790 1.00 93.38 84 ASP A CA 1
ATOM 633 C C . ASP A 1 84 ? 2.362 1.421 -5.475 1.00 93.38 84 ASP A C 1
ATOM 635 O O . ASP A 1 84 ? 2.111 0.236 -5.245 1.00 93.38 84 ASP A O 1
ATOM 639 N N . THR A 1 85 ? 2.972 2.184 -4.573 1.00 95.00 85 THR A N 1
ATOM 640 C CA . THR A 1 85 ? 3.023 1.847 -3.147 1.00 95.00 85 THR A CA 1
ATOM 641 C C . THR A 1 85 ? 1.791 2.429 -2.468 1.00 95.00 85 THR A C 1
ATOM 643 O O . THR A 1 85 ? 1.480 3.604 -2.650 1.00 95.00 85 THR A O 1
ATOM 646 N N . LEU A 1 86 ? 1.109 1.613 -1.671 1.00 96.88 86 LEU A N 1
ATOM 647 C CA . LEU A 1 86 ? -0.020 2.008 -0.841 1.00 96.88 86 LEU A CA 1
ATOM 648 C C . LEU A 1 86 ? 0.406 2.007 0.620 1.00 96.88 86 LEU A C 1
ATOM 650 O O . LEU A 1 86 ? 0.923 0.998 1.099 1.00 96.88 86 LEU A O 1
ATOM 654 N N . GLN A 1 87 ? 0.144 3.098 1.333 1.00 96.81 87 GLN A N 1
ATOM 655 C CA . GLN A 1 87 ? 0.294 3.173 2.783 1.00 96.81 87 GLN A CA 1
ATOM 656 C C . GLN A 1 87 ? -1.045 3.529 3.421 1.00 96.81 87 GLN A C 1
ATOM 658 O O . GLN A 1 87 ? -1.603 4.586 3.154 1.00 96.81 87 GLN A O 1
ATOM 663 N N . ALA A 1 88 ? -1.534 2.656 4.293 1.00 96.56 88 ALA A N 1
ATOM 664 C CA . ALA A 1 88 ? -2.736 2.860 5.080 1.00 96.56 88 ALA A CA 1
ATOM 665 C C . ALA A 1 88 ? -2.382 3.281 6.506 1.00 96.56 88 ALA A C 1
ATOM 667 O O . ALA A 1 88 ? -1.538 2.656 7.156 1.00 96.56 88 ALA A O 1
ATOM 668 N N . ALA A 1 89 ? -3.065 4.305 7.001 1.00 94.69 89 ALA A N 1
ATOM 669 C CA . ALA A 1 89 ? -3.010 4.761 8.385 1.00 94.69 89 ALA A CA 1
ATOM 670 C C . ALA A 1 89 ? -4.420 5.146 8.850 1.00 94.69 89 ALA A C 1
ATOM 672 O O . ALA A 1 89 ? -5.219 5.564 8.010 1.00 94.69 89 ALA A O 1
ATOM 673 N N . PRO A 1 90 ? -4.758 5.041 10.147 1.00 92.00 90 PRO A N 1
ATOM 674 C CA . PRO A 1 90 ? -6.017 5.580 10.650 1.00 92.00 90 PRO A CA 1
ATOM 675 C C . PRO A 1 90 ? -6.124 7.063 10.304 1.00 92.00 90 PRO A C 1
ATOM 677 O O . PRO A 1 90 ? -5.178 7.825 10.519 1.00 92.00 90 PRO A O 1
ATOM 680 N N . SER A 1 91 ? -7.264 7.483 9.767 1.00 86.62 91 SER A N 1
ATOM 681 C CA . SER A 1 91 ? -7.504 8.896 9.510 1.00 86.62 91 SER A CA 1
ATOM 682 C C . SER A 1 91 ? -7.672 9.628 10.838 1.00 86.62 91 SER A C 1
ATOM 684 O O . SER A 1 91 ? -8.537 9.294 11.646 1.00 86.62 91 SER A O 1
ATOM 686 N N . SER A 1 92 ? -6.897 10.685 11.045 1.00 71.06 92 SER A N 1
ATOM 687 C CA . SER A 1 92 ? -7.118 11.661 12.108 1.00 71.06 92 SER A CA 1
ATOM 688 C C . SER A 1 92 ? -8.277 12.594 11.735 1.00 71.06 92 SER A C 1
ATOM 690 O O . SER A 1 92 ? -8.088 13.796 11.572 1.00 71.06 92 SER A O 1
ATOM 692 N N . GLN A 1 93 ? -9.496 12.074 11.565 1.00 56.62 93 GLN A N 1
ATOM 693 C CA . GLN A 1 93 ? -10.653 12.966 11.489 1.00 56.62 93 GLN A CA 1
ATOM 694 C C . GLN A 1 93 ? -10.969 13.510 12.888 1.00 56.62 93 GLN A C 1
ATOM 696 O O . GLN A 1 93 ? -11.643 12.877 13.697 1.00 56.62 93 GLN A O 1
ATOM 701 N N . GLN A 1 94 ? -10.515 14.739 13.148 1.00 48.00 94 GLN A N 1
ATOM 702 C CA . GLN A 1 94 ? -11.393 15.710 13.791 1.00 48.00 94 GLN A CA 1
ATOM 703 C C . GLN A 1 94 ? -12.596 15.879 12.856 1.00 48.00 94 GLN A C 1
ATOM 705 O O . GLN A 1 94 ? -12.422 16.280 11.706 1.00 48.00 94 GLN A O 1
ATOM 710 N N . PHE A 1 95 ? -13.802 15.551 13.319 1.00 43.81 95 PHE A N 1
ATOM 711 C CA . PHE A 1 95 ? -15.036 15.959 12.650 1.00 43.81 95 PHE A CA 1
ATOM 712 C C . PHE A 1 95 ? -15.023 17.490 12.513 1.00 43.81 95 PHE A C 1
ATOM 714 O O . PHE A 1 95 ? -15.338 18.198 13.466 1.00 43.81 95 PHE A O 1
ATOM 721 N N . ALA A 1 96 ? -14.640 18.021 11.354 1.00 42.88 96 ALA A N 1
ATOM 722 C CA . ALA A 1 96 ? -14.972 19.388 10.991 1.00 42.88 96 ALA A CA 1
ATOM 723 C C . ALA A 1 96 ? -16.354 19.330 10.326 1.00 42.88 96 ALA A C 1
ATOM 725 O O . ALA A 1 96 ? -16.469 18.740 9.249 1.00 42.88 96 ALA A O 1
ATOM 726 N N . PRO A 1 97 ? -17.423 19.862 10.947 1.00 42.78 97 PRO A N 1
ATOM 727 C CA . PRO A 1 97 ? -18.717 19.917 10.292 1.00 42.78 97 PRO A CA 1
ATOM 728 C C . PRO A 1 97 ? -18.576 20.807 9.059 1.00 42.78 97 PRO A C 1
ATOM 730 O O . PRO A 1 97 ? -18.217 21.980 9.163 1.00 42.78 97 PRO A O 1
ATOM 733 N N . THR A 1 98 ? -18.850 20.260 7.879 1.00 51.84 98 THR A N 1
ATOM 734 C CA . THR A 1 98 ? -19.062 21.079 6.689 1.00 51.84 98 THR A CA 1
ATOM 735 C C . THR A 1 98 ? -20.357 21.856 6.901 1.00 51.84 98 THR A C 1
ATOM 737 O O . THR A 1 98 ? -21.447 21.329 6.686 1.00 51.84 98 THR A O 1
ATOM 740 N N . LEU A 1 99 ? -20.248 23.099 7.370 1.00 48.91 99 LEU A N 1
ATOM 741 C CA . LEU A 1 99 ? -21.320 24.077 7.232 1.00 48.91 99 LEU A CA 1
ATOM 742 C C . LEU A 1 99 ? -21.468 24.363 5.737 1.00 48.91 99 LEU A C 1
ATOM 744 O O . LEU A 1 99 ? -20.680 25.106 5.155 1.00 48.91 99 LEU A O 1
ATOM 748 N N . SER A 1 100 ? -22.451 23.730 5.105 1.00 48.84 100 SER A N 1
ATOM 749 C CA . SER A 1 100 ? -22.962 24.176 3.813 1.00 48.84 100 SER A CA 1
ATOM 750 C C . SER A 1 100 ? -23.599 25.553 4.015 1.00 48.84 100 SER A C 1
ATOM 752 O O . SER A 1 100 ? -24.511 25.689 4.8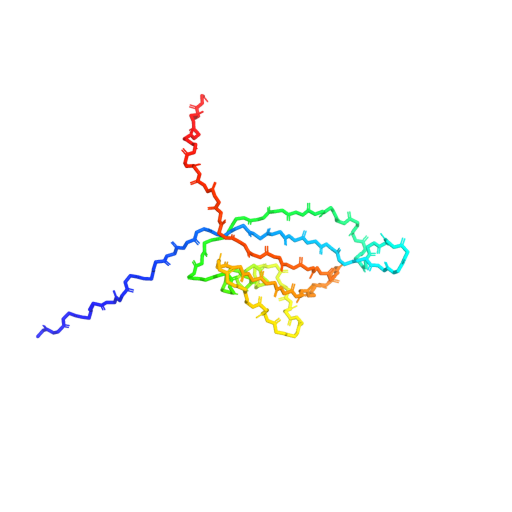32 1.00 48.84 100 SER A O 1
ATOM 754 N N . SER A 1 101 ? -23.064 26.565 3.331 1.00 49.78 101 SER A N 1
ATOM 755 C CA . SER A 1 101 ? -23.718 27.868 3.137 1.00 49.78 101 SER A CA 1
ATOM 756 C C . SER A 1 101 ? -24.605 27.831 1.901 1.00 49.78 101 SER A C 1
ATOM 758 O O . SER A 1 101 ? -24.263 27.058 0.977 1.00 49.78 101 SER A O 1
#

Sequence (101 aa):
MHRNCTPQRLLMLFTIEQRPLTDAAGRPVSSAAAAVSFHAIEAESAADAIRGFASEHRGEIIGEIRKFPGFHAVATMRRADGVDTLQAAPSSQQFAPTLSS

Radius of gyration: 16.69 Å; chains: 1; bounding box: 52×46×38 Å

Foldseek 3Di:
DDDPPDPDLDKFKKKKWKAFDADPVRHGQFPPRDDTDIDIDIDSAQVRRVVVVCVVQVWDWDDDFDDDPQRKTWTWIDDPGGIIIIIIHGDPDPPPPPPDD